Protein AF-A0A820EV20-F1 (afdb_monomer)

InterPro domains:
 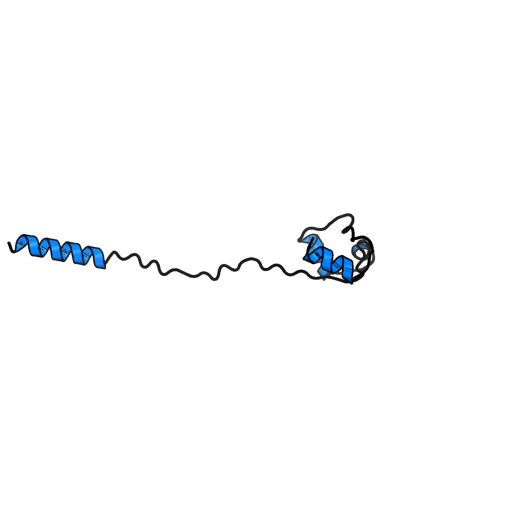 IPR002591 Type I phosphodiesterase/nucleotide pyrophosphatase/phosphate transferase [PF01663] (34-87)
  IPR017850 Alkaline-phosphatase-like, core domain superfamily [G3DSA:3.40.720.10] (34-87)
  IPR017850 Alkaline-phosphatase-like, core domain superfamily [SSF53649] (24-87)

Radius of gyration: 31.16 Å; Cα contacts (8 Å, |Δi|>4): 17; chains: 1; bounding box: 58×39×78 Å

Structure (mmCIF, N/CA/C/O backbone):
data_AF-A0A820EV20-F1
#
_entry.id   AF-A0A820EV20-F1
#
loop_
_atom_site.group_PDB
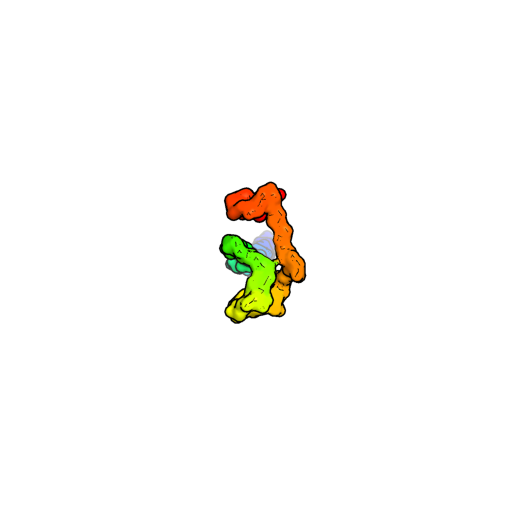_atom_site.id
_atom_site.type_symbol
_atom_site.label_atom_id
_atom_site.label_alt_id
_atom_site.label_comp_id
_atom_site.label_asym_id
_atom_site.label_entity_id
_atom_site.label_seq_id
_atom_site.pdbx_PDB_ins_code
_atom_site.Cartn_x
_atom_site.Cartn_y
_atom_site.Cartn_z
_atom_site.occupancy
_atom_site.B_iso_or_equiv
_atom_site.auth_seq_id
_atom_site.auth_comp_id
_atom_site.auth_asym_id
_atom_site.auth_atom_id
_atom_site.pdbx_PDB_model_num
ATOM 1 N N . MET A 1 1 ? -48.677 24.335 61.257 1.00 61.94 1 MET A N 1
ATOM 2 C CA . MET A 1 1 ? -47.520 25.011 60.620 1.00 61.94 1 MET A CA 1
ATOM 3 C C . MET A 1 1 ? -46.218 24.211 60.744 1.00 61.94 1 MET A C 1
ATOM 5 O O . MET A 1 1 ? -45.528 24.096 59.748 1.00 61.94 1 MET A O 1
ATOM 9 N N . HIS A 1 2 ? -45.911 23.571 61.882 1.00 70.19 2 HIS A N 1
ATOM 10 C CA . HIS A 1 2 ? -44.678 22.769 62.050 1.00 70.19 2 HIS A CA 1
ATOM 11 C C . HIS A 1 2 ? -44.587 21.503 61.167 1.00 70.19 2 HIS A C 1
ATOM 13 O O . HIS A 1 2 ? -43.516 21.179 60.665 1.00 70.19 2 HIS A O 1
ATOM 19 N N . SER A 1 3 ? -45.705 20.807 60.928 1.00 72.50 3 SER A N 1
ATOM 20 C CA . SER A 1 3 ? -45.712 19.547 60.159 1.00 72.50 3 SER A CA 1
ATOM 21 C C . SER A 1 3 ? -45.383 19.726 58.665 1.00 72.50 3 SER A C 1
ATOM 23 O O . SER A 1 3 ? -44.766 18.843 58.073 1.00 72.50 3 SER A O 1
ATOM 25 N N . GLN A 1 4 ? -45.700 20.882 58.068 1.00 74.94 4 GLN A N 1
ATOM 26 C CA . GLN A 1 4 ? -45.396 21.135 56.652 1.00 74.94 4 GLN A CA 1
ATOM 27 C C . GLN A 1 4 ? -43.915 21.456 56.409 1.00 74.94 4 GLN A C 1
ATOM 29 O O . GLN A 1 4 ? -43.367 21.048 55.389 1.00 74.94 4 GLN A O 1
ATOM 34 N N . CYS A 1 5 ? -43.238 22.096 57.368 1.00 75.56 5 CYS A N 1
ATOM 35 C CA . CYS A 1 5 ? -41.798 22.353 57.275 1.00 75.56 5 CYS A CA 1
ATOM 36 C C . CYS A 1 5 ? -40.977 21.056 57.348 1.00 75.56 5 CYS A C 1
ATOM 38 O O . CYS A 1 5 ? -39.993 20.911 56.630 1.00 75.56 5 CYS A O 1
ATOM 40 N N . ILE A 1 6 ? -41.407 20.090 58.169 1.00 80.62 6 ILE A N 1
ATOM 41 C CA . ILE A 1 6 ? -40.728 18.791 58.313 1.00 80.62 6 ILE A CA 1
ATOM 42 C C . ILE A 1 6 ? -40.802 17.991 57.005 1.00 80.62 6 ILE A C 1
ATOM 44 O O . ILE A 1 6 ? -39.802 17.423 56.573 1.00 80.62 6 ILE A O 1
ATOM 48 N N . PHE A 1 7 ? -41.957 17.999 56.334 1.00 80.06 7 PHE A N 1
ATOM 49 C CA . PHE A 1 7 ? -42.134 17.297 55.061 1.00 80.06 7 PHE A CA 1
ATOM 50 C C . PHE A 1 7 ? -41.239 17.872 53.949 1.00 80.06 7 PHE A C 1
ATOM 52 O O . PHE A 1 7 ? -40.660 17.130 53.160 1.00 80.06 7 PHE A O 1
ATOM 59 N N . LEU A 1 8 ? -41.063 19.196 53.935 1.00 76.44 8 LEU A N 1
ATOM 60 C CA . LEU A 1 8 ? -40.230 19.904 52.961 1.00 76.44 8 LEU A CA 1
ATOM 61 C C . LEU A 1 8 ? -38.732 19.619 53.163 1.00 76.44 8 LEU A C 1
ATOM 63 O O . LEU A 1 8 ? -38.007 19.421 52.193 1.00 76.44 8 LEU A O 1
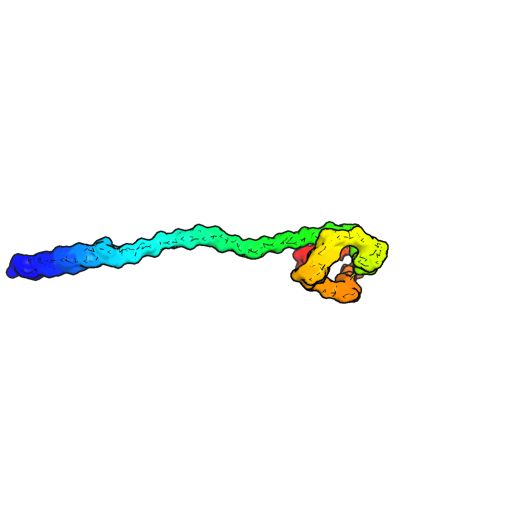ATOM 67 N N . ILE A 1 9 ? -38.283 19.509 54.418 1.00 79.44 9 ILE A N 1
ATOM 68 C CA . ILE A 1 9 ? -36.896 19.146 54.755 1.00 79.44 9 ILE A CA 1
ATOM 69 C C . ILE A 1 9 ? -36.585 17.704 54.329 1.00 79.44 9 ILE A C 1
ATOM 71 O O . ILE A 1 9 ? -35.529 17.452 53.750 1.00 79.44 9 ILE A O 1
ATOM 75 N N . ILE A 1 10 ? -37.511 16.766 54.554 1.00 79.94 10 ILE A N 1
ATOM 76 C CA . ILE A 1 10 ? -37.344 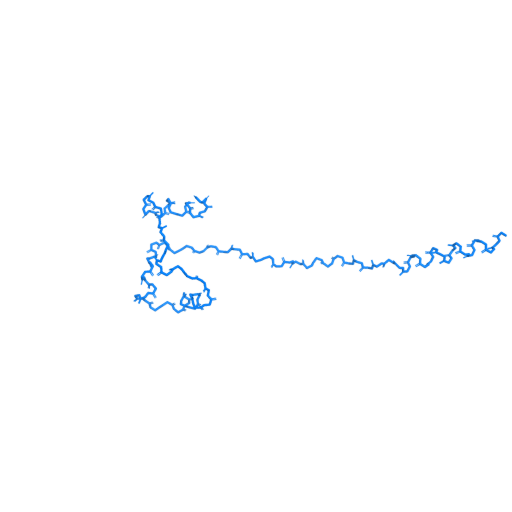15.361 54.146 1.00 79.94 10 ILE A CA 1
ATOM 77 C C . ILE A 1 10 ? -37.281 15.242 52.617 1.00 79.94 10 ILE A C 1
ATOM 79 O O . ILE A 1 10 ? -36.443 14.508 52.094 1.00 79.94 10 ILE A O 1
ATOM 83 N N . LEU A 1 11 ? -38.110 16.000 51.893 1.00 75.12 11 LEU A N 1
ATOM 84 C CA . LEU A 1 11 ? -38.130 15.999 50.429 1.00 75.12 11 LEU A CA 1
ATOM 85 C C . LEU A 1 11 ? -36.817 16.532 49.826 1.00 75.12 11 LEU A C 1
ATOM 87 O O . LEU A 1 11 ? -36.305 15.970 48.859 1.00 75.12 11 LEU A O 1
ATOM 91 N N . VAL A 1 12 ? -36.230 17.568 50.431 1.00 75.19 12 VAL A N 1
ATOM 92 C CA . VAL A 1 12 ? -34.925 18.112 50.019 1.00 75.19 12 VAL A CA 1
ATOM 93 C C . VAL A 1 12 ? -33.789 17.126 50.318 1.00 75.19 12 VAL A C 1
ATOM 95 O O . VAL A 1 12 ? -32.907 16.949 49.480 1.00 75.19 12 VAL A O 1
ATOM 98 N N . PHE A 1 13 ? -33.839 16.430 51.459 1.00 76.62 13 PHE A N 1
ATOM 99 C CA . PHE A 1 13 ? -32.822 15.448 51.859 1.00 76.62 13 PHE A CA 1
ATOM 100 C C . PHE A 1 13 ? -32.816 14.185 50.979 1.00 76.62 13 PHE A C 1
ATOM 102 O O . PHE A 1 13 ? -31.768 13.600 50.720 1.00 76.62 13 PHE A O 1
ATOM 109 N N . GLN A 1 14 ? -33.984 13.768 50.484 1.00 70.56 14 GLN A N 1
ATOM 110 C CA . GLN A 1 14 ? -34.100 12.663 49.524 1.00 70.56 14 GLN A CA 1
ATOM 111 C C . GLN A 1 14 ? -33.545 13.051 48.143 1.00 70.56 14 GLN A C 1
ATOM 113 O O . GLN A 1 14 ? -32.928 12.230 47.470 1.00 70.56 14 GLN A O 1
ATOM 118 N N . CYS A 1 15 ? -33.702 14.316 47.740 1.00 65.12 15 CYS A N 1
ATOM 119 C CA . CYS A 1 15 ? -33.221 14.822 46.454 1.00 65.12 15 CYS A CA 1
ATOM 120 C C . CYS A 1 15 ? -31.682 14.922 46.399 1.00 65.12 15 CYS A C 1
ATOM 122 O O . CYS A 1 15 ? -31.073 14.639 45.370 1.00 65.12 15 CYS A O 1
ATOM 124 N N . SER A 1 16 ? -31.030 15.254 47.519 1.00 64.38 16 SER A N 1
ATOM 125 C CA . SER A 1 16 ? -29.565 15.345 47.606 1.00 64.38 16 SER A CA 1
ATOM 126 C C . SER A 1 16 ? -28.850 13.988 47.649 1.00 64.38 16 SER A C 1
ATOM 128 O O . SER A 1 16 ? -27.688 13.908 47.254 1.00 64.38 16 SER A O 1
ATOM 130 N N . LEU A 1 17 ? -29.522 12.915 48.083 1.00 61.69 17 LEU A N 1
ATOM 131 C CA . LEU A 1 17 ? -28.983 11.545 48.056 1.00 61.69 17 LEU A CA 1
ATOM 132 C C . LEU A 1 17 ? -29.149 10.854 46.693 1.00 61.69 17 LEU A C 1
ATOM 134 O O . LEU A 1 17 ? -28.488 9.851 46.432 1.00 61.69 17 LEU A O 1
ATOM 138 N N . PHE A 1 18 ? -29.997 11.396 45.818 1.00 64.94 18 PHE A N 1
ATOM 139 C CA . PHE A 1 18 ? -30.301 10.844 44.498 1.00 64.94 18 PHE A CA 1
ATOM 140 C C . PHE A 1 18 ? -29.659 11.659 43.369 1.00 64.94 18 PHE A C 1
ATOM 142 O O . PHE A 1 18 ? -30.248 11.847 42.308 1.00 64.94 18 PHE A O 1
ATOM 149 N N . ILE A 1 19 ? -28.440 12.160 43.585 1.00 67.44 19 ILE A N 1
ATOM 150 C CA . ILE A 1 19 ? -27.612 12.660 42.487 1.00 67.44 19 ILE A CA 1
ATOM 151 C C . ILE A 1 19 ? -26.927 11.429 41.884 1.00 67.44 19 ILE A C 1
ATOM 153 O O . ILE A 1 19 ? -25.986 10.912 42.495 1.00 67.44 19 ILE A O 1
ATOM 157 N N . PRO A 1 20 ? -27.375 10.905 40.724 1.00 65.50 20 PRO A N 1
ATOM 158 C CA . PRO A 1 20 ? -26.634 9.857 40.050 1.00 65.50 20 PRO A CA 1
ATOM 159 C C . PRO A 1 20 ? -25.256 10.424 39.740 1.00 65.50 20 PRO A C 1
ATOM 161 O O . PRO A 1 20 ? -25.116 11.424 39.031 1.00 65.50 20 PRO A O 1
ATOM 164 N N . ASN A 1 21 ? -24.239 9.791 40.313 1.00 61.09 21 ASN A N 1
ATOM 165 C CA . ASN A 1 21 ? -22.848 10.098 40.056 1.00 61.09 21 ASN A CA 1
ATOM 166 C C . ASN A 1 21 ? -22.538 9.609 38.633 1.00 61.09 21 ASN A C 1
ATOM 168 O O . ASN A 1 21 ? -21.897 8.582 38.426 1.00 61.09 21 ASN A O 1
ATOM 172 N N . ASN A 1 22 ? -23.047 10.331 37.632 1.00 60.22 22 ASN A N 1
ATOM 173 C CA . ASN A 1 22 ? -22.622 10.226 36.247 1.00 60.22 22 ASN A CA 1
ATOM 174 C C . ASN A 1 22 ? -21.235 10.861 36.172 1.00 60.22 22 ASN A C 1
ATOM 176 O O . ASN A 1 22 ? -21.036 11.918 35.574 1.00 60.22 22 ASN A O 1
ATOM 180 N N . ALA A 1 23 ? -20.267 10.222 36.833 1.00 61.22 23 ALA A N 1
ATOM 181 C CA . ALA A 1 23 ? -18.870 10.418 36.537 1.00 61.22 23 ALA A CA 1
ATOM 182 C C . ALA A 1 23 ? -18.742 10.084 35.053 1.00 61.22 23 ALA A C 1
ATOM 184 O O . ALA A 1 23 ? -18.804 8.918 34.664 1.00 61.22 23 ALA A O 1
ATOM 185 N N . VAL A 1 24 ? -18.672 11.129 34.225 1.00 60.69 24 VAL A N 1
ATOM 186 C CA . VAL A 1 24 ? -18.399 11.031 32.797 1.00 60.69 24 VAL A CA 1
ATOM 187 C C . VAL A 1 24 ? -17.060 10.324 32.692 1.00 60.69 24 VAL A C 1
ATOM 189 O O . VAL A 1 24 ? -15.991 10.928 32.793 1.00 60.69 24 VAL A O 1
ATOM 192 N N . LYS A 1 25 ? -17.122 9.002 32.559 1.00 51.69 25 LYS A N 1
ATOM 193 C CA . LYS A 1 25 ? -15.980 8.164 32.267 1.00 51.69 25 LYS A CA 1
ATOM 194 C C . LYS A 1 25 ? -15.610 8.558 30.846 1.00 51.69 25 LYS A C 1
ATOM 196 O O . LYS A 1 25 ? -16.175 8.036 29.891 1.00 51.69 25 LYS A O 1
ATOM 201 N N . ARG A 1 26 ? -14.702 9.527 30.690 1.00 56.47 26 ARG A N 1
ATOM 202 C CA . ARG A 1 26 ? -13.953 9.673 29.442 1.00 56.47 26 ARG A CA 1
ATOM 203 C C . ARG A 1 26 ? -13.137 8.394 29.319 1.00 56.47 26 ARG A C 1
ATOM 205 O O . ARG A 1 26 ? -11.978 8.350 29.716 1.00 56.47 26 ARG A O 1
ATOM 212 N N . SER A 1 27 ? -13.748 7.325 28.809 1.00 59.34 27 SER A N 1
ATOM 213 C CA . SER A 1 27 ? -12.967 6.377 28.039 1.00 59.34 27 SER A CA 1
ATOM 214 C C . SER A 1 27 ? -12.323 7.236 26.968 1.00 59.34 27 SER A C 1
ATOM 216 O O . SER A 1 27 ? -13.027 7.874 26.185 1.00 59.34 27 SER A O 1
ATOM 218 N N . SER A 1 28 ? -10.999 7.342 26.984 1.00 64.75 28 SER A N 1
ATOM 219 C CA . SER A 1 28 ? -10.264 7.662 25.773 1.00 64.75 28 SER A CA 1
ATOM 220 C C . SER A 1 28 ? -10.652 6.574 24.779 1.00 64.75 28 SER A C 1
ATOM 222 O O . SER A 1 28 ? -10.064 5.495 24.774 1.00 64.75 28 SER A O 1
ATOM 224 N N . GLU A 1 29 ? -11.751 6.796 24.065 1.00 69.69 29 GLU A N 1
ATOM 225 C CA . GLU A 1 29 ? -12.218 5.933 23.003 1.00 69.69 29 GLU A CA 1
ATOM 226 C C . GLU A 1 29 ? -11.052 5.859 22.030 1.00 69.69 29 GLU A C 1
ATOM 228 O O . GLU A 1 29 ? -10.641 6.870 21.453 1.00 69.69 29 GLU A O 1
ATOM 233 N N . VAL A 1 30 ? -10.411 4.690 21.983 1.00 75.88 30 VAL A N 1
ATOM 234 C CA . VAL A 1 30 ? -9.277 4.448 21.101 1.00 75.88 30 VAL A CA 1
ATOM 235 C C . VAL A 1 30 ? -9.869 4.383 19.708 1.00 75.88 30 VAL A C 1
ATOM 237 O O . VAL A 1 30 ? -10.241 3.320 19.220 1.00 75.88 30 VAL A O 1
ATOM 240 N N . GLN A 1 31 ? -10.026 5.552 19.097 1.00 86.69 31 GLN A N 1
ATOM 241 C CA . GLN A 1 31 ? -10.439 5.637 17.713 1.00 86.69 31 GLN A CA 1
ATOM 242 C C . GLN A 1 31 ? -9.363 4.941 16.873 1.00 86.69 31 GLN A C 1
ATOM 244 O O . GLN A 1 31 ? -8.166 5.187 17.092 1.00 86.69 31 GLN A O 1
ATOM 249 N N . PRO A 1 32 ? -9.753 4.053 15.945 1.00 91.44 32 PRO A N 1
ATOM 250 C CA . PRO A 1 32 ? -8.794 3.382 15.085 1.00 91.44 32 PRO A CA 1
ATOM 251 C C . PRO A 1 32 ? -8.012 4.438 14.302 1.00 91.44 32 PRO A C 1
ATOM 253 O O . PRO A 1 32 ? -8.589 5.255 13.585 1.00 91.44 32 PRO A O 1
ATOM 256 N N . ARG A 1 33 ? -6.686 4.454 14.467 1.00 93.94 33 ARG A N 1
ATOM 257 C CA . ARG A 1 33 ? -5.817 5.377 13.732 1.00 93.94 33 ARG A CA 1
ATOM 258 C C . ARG A 1 33 ? -5.460 4.789 12.378 1.00 93.94 33 ARG A C 1
ATOM 260 O O . ARG A 1 33 ? -5.043 3.637 12.293 1.00 93.94 33 ARG A O 1
ATOM 267 N N . LEU A 1 34 ? -5.567 5.612 11.341 1.00 93.62 34 LEU A N 1
ATOM 268 C CA . LEU A 1 34 ? -5.112 5.269 10.002 1.00 93.62 34 LEU A CA 1
ATOM 269 C C . LEU A 1 34 ? -3.617 5.578 9.871 1.00 93.62 34 LEU A C 1
ATOM 271 O O . LEU A 1 34 ? -3.194 6.717 10.062 1.00 93.62 34 LEU A O 1
ATOM 275 N N . LEU A 1 35 ? -2.828 4.560 9.534 1.00 94.88 35 LEU A N 1
ATOM 276 C CA . LEU A 1 35 ? -1.434 4.696 9.125 1.00 94.88 35 LEU A CA 1
ATOM 277 C C . LEU A 1 35 ? -1.324 4.257 7.666 1.00 94.88 35 LEU A C 1
ATOM 279 O O . LEU A 1 35 ? -1.665 3.124 7.337 1.00 94.88 35 LEU A O 1
ATOM 283 N N . ILE A 1 36 ? -0.836 5.150 6.808 1.00 95.31 36 ILE A N 1
ATOM 284 C CA . ILE A 1 36 ? -0.559 4.852 5.402 1.00 95.31 36 ILE A CA 1
ATOM 285 C C . ILE A 1 36 ? 0.950 4.655 5.261 1.00 95.31 36 ILE A C 1
ATOM 287 O O . ILE A 1 36 ? 1.727 5.549 5.593 1.00 95.31 36 ILE A O 1
ATOM 291 N N . ILE A 1 37 ? 1.357 3.481 4.780 1.00 95.31 37 ILE A N 1
ATOM 292 C CA . ILE A 1 37 ? 2.755 3.140 4.498 1.00 95.31 37 ILE A CA 1
ATOM 293 C C . ILE A 1 37 ? 2.886 2.998 2.983 1.00 95.31 37 ILE A C 1
ATOM 295 O O . ILE A 1 37 ? 2.216 2.156 2.389 1.00 95.31 37 ILE A O 1
ATOM 299 N N . SER A 1 38 ? 3.740 3.816 2.369 1.00 94.81 38 SER A N 1
ATOM 300 C CA . SER A 1 38 ? 4.052 3.729 0.940 1.00 94.81 38 SER A CA 1
ATOM 301 C C . SER A 1 38 ? 5.423 3.091 0.742 1.00 94.81 38 SER A C 1
ATOM 303 O O . SER A 1 38 ? 6.399 3.509 1.366 1.00 94.81 38 SER A O 1
ATOM 305 N N . LEU A 1 39 ? 5.489 2.082 -0.125 1.00 94.25 39 LEU A N 1
ATOM 306 C CA . LEU A 1 39 ? 6.730 1.464 -0.582 1.00 94.25 39 LEU A CA 1
ATOM 307 C C . LEU A 1 39 ? 6.967 1.918 -2.026 1.00 94.25 39 LEU A C 1
ATOM 309 O O . LEU A 1 39 ? 6.276 1.461 -2.938 1.00 94.25 39 LEU A O 1
ATOM 313 N N . ASP A 1 40 ? 7.898 2.851 -2.232 1.00 94.25 40 ASP A N 1
ATOM 314 C CA . ASP A 1 40 ? 8.117 3.433 -3.559 1.00 94.25 40 ASP A CA 1
ATOM 315 C C . ASP A 1 40 ? 8.670 2.398 -4.550 1.00 94.25 40 ASP A C 1
ATOM 317 O O . ASP A 1 40 ? 9.501 1.558 -4.202 1.00 94.25 40 ASP A O 1
ATOM 321 N N . GLY A 1 41 ? 8.176 2.436 -5.788 1.00 92.88 41 GLY A N 1
ATOM 322 C CA . GLY A 1 41 ? 8.553 1.482 -6.835 1.00 92.88 41 GLY A CA 1
ATOM 323 C C . GLY A 1 41 ? 8.167 0.017 -6.566 1.00 92.88 41 GLY A C 1
ATOM 324 O O . GLY A 1 41 ? 8.645 -0.870 -7.274 1.00 92.88 41 GLY A O 1
ATOM 325 N N . PHE A 1 42 ? 7.317 -0.268 -5.572 1.00 93.62 42 PHE A N 1
ATOM 326 C CA . PHE A 1 42 ? 6.908 -1.634 -5.246 1.00 93.62 42 PHE A CA 1
ATOM 327 C C . PHE A 1 42 ? 5.846 -2.152 -6.227 1.00 93.62 42 PHE A C 1
ATOM 329 O O . PHE A 1 42 ? 4.668 -1.790 -6.155 1.00 93.62 42 PHE A O 1
ATOM 336 N N . ARG A 1 43 ? 6.268 -3.002 -7.169 1.00 92.94 43 ARG A N 1
ATOM 337 C CA . ARG A 1 43 ? 5.388 -3.592 -8.184 1.00 92.94 43 ARG A CA 1
ATOM 338 C C . ARG A 1 43 ? 4.572 -4.746 -7.588 1.00 92.94 43 ARG A C 1
ATOM 340 O O . ARG A 1 43 ? 5.020 -5.434 -6.675 1.00 92.94 43 ARG A O 1
ATOM 347 N N . HIS A 1 44 ? 3.344 -4.943 -8.073 1.00 92.56 44 HIS A N 1
ATOM 348 C CA . HIS A 1 44 ? 2.383 -5.862 -7.442 1.00 92.56 44 HIS A CA 1
ATOM 349 C C . HIS A 1 44 ? 2.814 -7.342 -7.470 1.00 92.56 44 HIS A C 1
ATOM 351 O O . HIS A 1 44 ? 2.381 -8.135 -6.638 1.00 92.56 44 HIS A O 1
ATOM 357 N N . ASP A 1 45 ? 3.637 -7.725 -8.439 1.00 92.81 45 ASP A N 1
ATOM 358 C CA . ASP A 1 45 ? 4.164 -9.070 -8.663 1.00 92.81 45 ASP A CA 1
ATOM 359 C C . ASP A 1 45 ? 5.370 -9.402 -7.776 1.00 92.81 45 ASP A C 1
ATOM 361 O O . ASP A 1 45 ? 5.616 -10.581 -7.523 1.00 92.81 45 ASP A O 1
ATOM 365 N N . TYR A 1 46 ? 6.030 -8.408 -7.169 1.00 93.12 46 TYR A N 1
ATOM 366 C CA . TYR A 1 46 ? 7.097 -8.637 -6.182 1.00 93.12 46 TYR A CA 1
ATOM 367 C C . TYR A 1 46 ? 6.626 -9.442 -4.962 1.00 93.12 46 TYR A C 1
ATOM 369 O O . TYR A 1 46 ? 7.424 -10.109 -4.309 1.00 93.12 46 TYR A O 1
ATOM 377 N N . LEU A 1 47 ? 5.317 -9.442 -4.685 1.00 90.62 47 LEU A N 1
ATOM 378 C CA . LEU A 1 47 ? 4.687 -10.286 -3.663 1.00 90.62 47 LEU A CA 1
ATOM 379 C C . LEU A 1 47 ? 4.746 -11.791 -3.973 1.00 90.62 47 LEU A C 1
ATOM 381 O O . LEU A 1 47 ? 4.512 -12.603 -3.077 1.00 90.62 47 LEU A O 1
ATOM 385 N N . ASN A 1 48 ? 4.981 -12.151 -5.234 1.00 89.75 48 ASN A N 1
ATOM 386 C CA . ASN A 1 48 ? 5.087 -13.529 -5.707 1.00 89.75 48 ASN A CA 1
ATOM 387 C C . ASN A 1 48 ? 6.536 -13.900 -6.053 1.00 89.75 48 ASN A C 1
ATOM 389 O O . ASN A 1 48 ? 6.885 -15.074 -6.004 1.00 89.75 48 ASN A O 1
ATOM 393 N N . GLU A 1 49 ? 7.370 -12.914 -6.396 1.00 90.94 49 GLU A N 1
ATOM 394 C CA . GLU A 1 49 ? 8.783 -13.117 -6.745 1.00 90.94 49 GLU A CA 1
ATOM 395 C C . GLU A 1 49 ? 9.697 -13.263 -5.514 1.00 90.94 4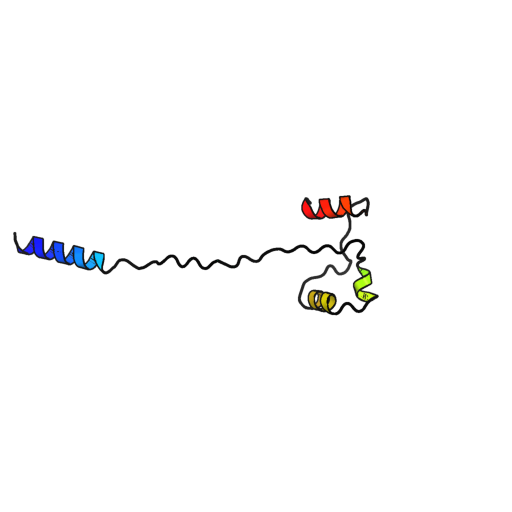9 GLU A C 1
ATOM 397 O O . GLU A 1 49 ? 10.766 -13.868 -5.612 1.00 90.94 49 GLU A O 1
ATOM 402 N N . HIS A 1 50 ? 9.293 -12.736 -4.349 1.00 90.44 50 HIS A N 1
ATOM 403 C CA . HIS A 1 50 ? 10.133 -12.690 -3.149 1.00 90.44 50 HIS A CA 1
ATOM 404 C C . HIS A 1 50 ? 9.424 -13.179 -1.879 1.00 90.44 50 HIS A C 1
ATOM 406 O O . HIS A 1 50 ? 8.229 -12.957 -1.668 1.00 90.44 50 HIS A O 1
ATOM 412 N N . GLU A 1 51 ? 10.191 -13.786 -0.970 1.00 91.75 51 GLU A N 1
ATOM 413 C CA . GLU A 1 51 ? 9.707 -14.147 0.363 1.00 91.75 51 GLU A CA 1
ATOM 414 C C . GLU A 1 51 ? 9.681 -12.920 1.286 1.00 91.75 51 GLU A C 1
ATOM 416 O O . GLU A 1 51 ? 10.698 -12.488 1.826 1.00 91.75 51 GLU A O 1
ATOM 421 N N . LEU A 1 52 ? 8.486 -12.358 1.483 1.00 94.19 52 LEU A N 1
ATOM 422 C CA . LEU A 1 52 ? 8.243 -11.203 2.350 1.00 94.19 52 LEU A CA 1
ATOM 423 C C . LEU A 1 52 ? 7.366 -11.623 3.542 1.00 94.19 52 LEU A C 1
ATOM 425 O O . LEU A 1 52 ? 6.155 -11.397 3.507 1.00 94.19 52 LEU A O 1
ATOM 429 N N . PRO A 1 53 ? 7.921 -12.244 4.601 1.00 94.38 53 PRO A N 1
ATOM 430 C CA . PRO A 1 53 ? 7.131 -12.895 5.652 1.00 94.38 53 PRO A CA 1
ATOM 431 C C . PRO A 1 53 ? 6.135 -11.942 6.327 1.00 94.38 53 PRO A C 1
ATOM 433 O O . PRO A 1 53 ? 4.960 -12.274 6.476 1.00 94.38 53 PRO A O 1
ATOM 436 N N . THR A 1 54 ? 6.568 -10.722 6.649 1.00 95.06 54 THR A N 1
ATOM 437 C CA . THR A 1 54 ? 5.720 -9.708 7.290 1.00 95.06 54 THR A CA 1
ATOM 438 C C . THR A 1 54 ? 4.602 -9.218 6.366 1.00 95.06 54 THR A C 1
ATOM 440 O O . THR A 1 54 ? 3.452 -9.114 6.787 1.00 95.06 54 THR A O 1
ATOM 443 N N . ILE A 1 55 ? 4.901 -8.951 5.089 1.00 94.38 55 ILE A N 1
ATOM 444 C CA . ILE A 1 55 ? 3.886 -8.494 4.123 1.00 94.38 55 ILE A CA 1
ATOM 445 C C . ILE A 1 55 ? 2.902 -9.622 3.800 1.00 94.38 55 ILE A C 1
ATOM 447 O O . ILE A 1 55 ? 1.697 -9.390 3.727 1.00 94.38 55 ILE A O 1
ATOM 451 N N . ASN A 1 56 ? 3.386 -10.859 3.698 1.00 93.44 56 ASN A N 1
ATOM 452 C CA . ASN A 1 56 ? 2.548 -12.037 3.511 1.00 93.44 56 ASN A CA 1
ATOM 453 C C . ASN A 1 56 ? 1.590 -12.246 4.689 1.00 93.44 56 ASN A C 1
ATOM 455 O O . ASN A 1 56 ? 0.427 -12.582 4.471 1.00 93.44 56 ASN A O 1
ATOM 459 N N . GLN 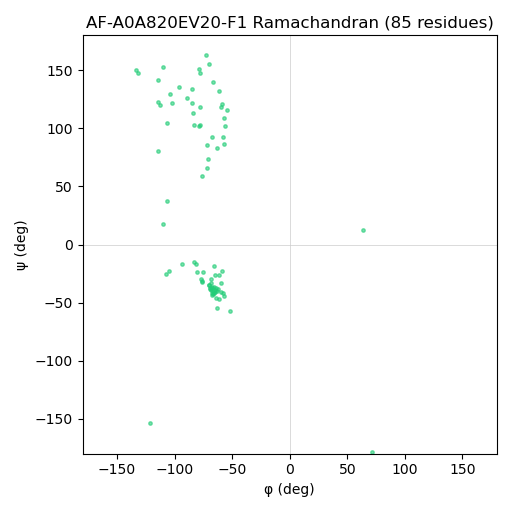A 1 57 ? 2.029 -11.982 5.922 1.00 95.81 57 GLN A N 1
ATOM 460 C CA . GLN A 1 57 ? 1.142 -11.992 7.082 1.00 95.81 57 GLN A CA 1
ATOM 461 C C . GLN A 1 57 ? 0.033 -10.934 6.956 1.00 95.81 57 GLN A C 1
ATOM 463 O O . GLN A 1 57 ? -1.137 -11.274 7.137 1.00 95.81 57 GLN A O 1
ATOM 468 N N . PHE A 1 58 ? 0.365 -9.688 6.589 1.00 94.00 58 PHE A N 1
ATOM 469 C CA . PHE A 1 58 ? -0.638 -8.638 6.357 1.00 94.00 58 PHE A CA 1
ATOM 470 C C . PHE A 1 58 ? -1.627 -9.013 5.249 1.00 94.00 58 PHE A C 1
ATOM 472 O O . PHE A 1 58 ? -2.828 -8.809 5.401 1.00 94.00 58 PHE A O 1
ATOM 479 N N . ARG A 1 59 ? -1.139 -9.612 4.160 1.00 92.19 59 ARG A N 1
ATOM 480 C CA . ARG A 1 59 ? -1.954 -10.080 3.034 1.00 92.19 59 ARG A CA 1
ATOM 481 C C . ARG A 1 59 ? -2.931 -11.186 3.438 1.00 92.19 59 ARG A C 1
ATOM 483 O O . ARG A 1 59 ? -4.066 -11.180 2.980 1.00 92.19 59 ARG A O 1
ATOM 490 N N . ASN A 1 60 ? -2.494 -12.115 4.288 1.00 93.44 60 ASN A N 1
ATOM 491 C CA . ASN A 1 60 ? -3.311 -13.244 4.740 1.00 93.44 60 ASN A CA 1
ATOM 492 C C . ASN A 1 60 ? -4.340 -12.844 5.809 1.00 93.44 60 ASN A C 1
ATOM 494 O O . ASN A 1 60 ? -5.388 -13.473 5.910 1.00 93.44 60 ASN A O 1
ATOM 498 N N . GLN A 1 61 ? -4.034 -11.830 6.624 1.00 97.12 61 GLN A N 1
ATOM 499 C CA . GLN A 1 61 ? -4.912 -11.347 7.700 1.00 97.12 61 GLN A CA 1
ATOM 500 C C . GLN A 1 61 ? -5.818 -10.186 7.262 1.00 97.12 61 GLN A C 1
ATOM 502 O O . GLN A 1 61 ? -6.780 -9.868 7.958 1.00 97.12 61 GLN A O 1
ATOM 507 N N . GLY A 1 62 ? -5.497 -9.536 6.143 1.00 94.62 62 GLY A N 1
ATOM 508 C CA . GLY A 1 62 ? -6.160 -8.333 5.654 1.00 94.62 62 GLY A CA 1
ATOM 509 C C . GLY A 1 62 ? -6.770 -8.489 4.263 1.00 94.62 62 GLY A C 1
ATOM 510 O O . GLY A 1 62 ? -7.143 -9.576 3.829 1.00 94.62 62 GLY A O 1
ATOM 511 N N . VAL A 1 63 ? -6.887 -7.359 3.564 1.00 94.38 63 VAL A N 1
ATOM 512 C CA . VAL A 1 63 ? -7.449 -7.271 2.210 1.00 94.38 63 VAL A CA 1
ATOM 513 C C . VAL A 1 63 ? -6.356 -6.853 1.235 1.00 94.38 63 VAL A C 1
ATOM 515 O O . VAL A 1 63 ? -5.520 -6.008 1.548 1.00 94.38 63 VAL A O 1
ATOM 518 N N . GLN A 1 64 ? -6.385 -7.430 0.036 1.00 93.50 64 GLN A N 1
ATOM 519 C CA . GLN A 1 64 ? -5.454 -7.120 -1.045 1.00 93.50 64 GLN A CA 1
ATOM 520 C C . GLN A 1 64 ? -6.184 -6.916 -2.376 1.00 93.50 64 GLN A C 1
ATOM 522 O O . GLN A 1 64 ? -7.211 -7.543 -2.639 1.00 93.50 64 GLN A O 1
ATOM 527 N N . ALA A 1 65 ? -5.614 -6.081 -3.244 1.00 93.44 65 ALA A N 1
ATOM 528 C CA . ALA A 1 65 ? -6.033 -5.972 -4.636 1.00 93.44 65 ALA A CA 1
ATOM 529 C C . ALA A 1 65 ? -5.342 -7.064 -5.468 1.00 93.44 65 ALA A C 1
ATOM 531 O O . ALA A 1 65 ? -4.129 -7.025 -5.662 1.00 93.44 65 ALA A O 1
ATOM 532 N N . THR A 1 66 ? -6.110 -8.027 -5.984 1.00 89.12 66 THR A N 1
ATOM 533 C CA . THR A 1 66 ? -5.582 -9.212 -6.693 1.00 89.12 66 THR A CA 1
ATOM 534 C C . THR A 1 66 ? -4.791 -8.887 -7.962 1.00 89.12 66 THR A C 1
ATOM 536 O O . THR A 1 66 ? -3.905 -9.646 -8.336 1.00 89.12 66 THR A O 1
ATOM 539 N N . HIS A 1 67 ? -5.078 -7.750 -8.598 1.00 91.00 67 HIS A N 1
ATOM 540 C CA . HIS A 1 67 ? -4.413 -7.279 -9.819 1.00 91.00 67 HIS A CA 1
ATOM 541 C C . HIS A 1 67 ? -3.531 -6.043 -9.567 1.00 91.00 67 HIS A C 1
ATOM 543 O O . HIS A 1 67 ? -3.192 -5.315 -10.497 1.00 91.00 67 HIS A O 1
ATOM 549 N N . GLY A 1 68 ? -3.189 -5.778 -8.302 1.00 93.00 68 GLY A N 1
ATOM 550 C CA . GLY A 1 68 ? -2.483 -4.565 -7.905 1.00 93.00 68 GLY A CA 1
ATOM 551 C C . GLY A 1 68 ? -3.344 -3.300 -7.971 1.00 93.00 68 GLY A C 1
ATOM 552 O O . GLY A 1 68 ? -4.538 -3.328 -8.272 1.00 93.00 68 GLY A O 1
ATOM 553 N N . MET A 1 69 ? -2.718 -2.169 -7.647 1.00 93.19 69 MET A N 1
ATOM 554 C CA . MET A 1 69 ? -3.320 -0.839 -7.730 1.00 93.19 69 MET A CA 1
ATOM 555 C C . MET A 1 69 ? -2.928 -0.181 -9.054 1.00 93.19 69 MET A C 1
ATOM 557 O O . MET A 1 69 ? -1.762 -0.220 -9.445 1.00 93.19 69 MET A O 1
ATOM 561 N N . ARG A 1 70 ? -3.887 0.450 -9.740 1.00 94.19 70 ARG A N 1
ATOM 562 C CA . ARG A 1 70 ? -3.608 1.209 -10.964 1.00 94.19 70 ARG A CA 1
ATOM 563 C C . ARG A 1 70 ? -3.009 2.576 -10.596 1.00 94.19 70 ARG A C 1
ATOM 565 O O . ARG A 1 70 ? -3.703 3.346 -9.937 1.00 94.19 70 ARG A O 1
ATOM 572 N N . PRO A 1 71 ? -1.769 2.893 -11.009 1.00 93.31 71 PRO A N 1
ATOM 573 C CA . PRO A 1 71 ? -1.173 4.197 -10.738 1.00 93.31 71 PRO A CA 1
ATOM 574 C C . PRO A 1 71 ? -1.805 5.288 -11.607 1.00 93.31 71 PRO A C 1
ATOM 576 O O . PRO A 1 71 ? -2.421 5.007 -12.644 1.00 93.31 71 PRO A O 1
ATOM 579 N N . THR A 1 72 ? -1.602 6.543 -11.215 1.00 93.00 72 THR A N 1
ATOM 580 C CA . THR A 1 72 ? -1.932 7.682 -12.074 1.00 93.00 72 THR A CA 1
ATOM 581 C C . THR A 1 72 ? -0.977 7.775 -13.267 1.00 93.00 72 THR A C 1
ATOM 583 O O . THR A 1 72 ? 0.147 7.267 -13.248 1.00 93.00 72 THR A O 1
ATOM 586 N N . TYR A 1 73 ? -1.444 8.399 -14.350 1.00 91.81 73 TYR A N 1
ATOM 587 C CA . TYR A 1 73 ? -0.581 8.770 -15.469 1.00 91.81 73 TYR A CA 1
ATOM 588 C C . TYR A 1 73 ? -0.013 10.168 -15.201 1.00 91.81 73 TYR A C 1
ATOM 590 O O . TYR A 1 73 ? -0.780 11.098 -14.976 1.00 91.81 73 TYR A O 1
ATOM 598 N N . THR A 1 74 ? 1.294 10.410 -15.233 1.00 89.75 74 THR A N 1
ATOM 599 C CA . THR A 1 74 ? 2.447 9.512 -15.441 1.00 89.75 74 THR A CA 1
ATOM 600 C C . THR A 1 74 ? 2.819 8.709 -14.188 1.00 89.75 74 THR A C 1
ATOM 602 O O . THR A 1 74 ? 2.699 9.233 -13.083 1.00 89.75 74 THR A O 1
ATOM 605 N N . THR A 1 75 ? 3.383 7.505 -14.346 1.00 90.94 75 THR A N 1
ATOM 606 C CA . THR A 1 75 ? 3.773 6.604 -13.239 1.00 90.94 75 THR A CA 1
ATOM 607 C C . THR A 1 75 ? 5.063 7.046 -12.531 1.00 90.94 75 THR A C 1
ATOM 609 O O . THR A 1 75 ? 6.062 6.330 -12.521 1.00 90.94 75 THR A O 1
ATOM 612 N N . MET A 1 76 ? 5.062 8.257 -11.979 1.00 93.12 76 MET A N 1
ATOM 613 C CA . MET A 1 76 ? 6.176 8.833 -11.227 1.00 93.12 76 MET A CA 1
ATOM 614 C C . MET A 1 76 ? 5.827 8.940 -9.742 1.00 93.12 76 MET A C 1
ATOM 616 O O . MET A 1 76 ? 4.659 9.108 -9.386 1.00 93.12 76 MET A O 1
ATOM 620 N N . THR A 1 77 ? 6.848 8.899 -8.880 1.00 93.31 77 THR A N 1
ATOM 621 C CA . THR A 1 77 ? 6.701 8.949 -7.418 1.00 93.31 77 THR A CA 1
ATOM 622 C C . THR A 1 77 ? 5.840 10.130 -6.976 1.00 93.31 77 THR A C 1
ATOM 624 O O . THR A 1 77 ? 4.811 9.930 -6.336 1.00 93.31 77 THR A O 1
ATOM 627 N N . PHE A 1 78 ? 6.218 11.358 -7.344 1.00 94.12 78 PHE A N 1
ATOM 628 C CA . PHE A 1 78 ? 5.565 12.562 -6.827 1.00 94.12 78 PHE A CA 1
ATOM 629 C C . PHE A 1 78 ? 4.079 12.671 -7.227 1.00 94.12 78 PHE A C 1
ATOM 631 O O . PHE A 1 78 ? 3.247 12.742 -6.320 1.00 94.12 78 PHE A O 1
ATOM 638 N N . PRO A 1 79 ? 3.696 12.603 -8.521 1.00 94.50 79 PRO A N 1
ATOM 639 C CA . PRO A 1 79 ? 2.286 12.646 -8.911 1.00 94.50 79 PRO A CA 1
ATOM 640 C C . PRO A 1 79 ? 1.447 11.536 -8.270 1.00 94.50 79 PRO A C 1
ATOM 642 O O . PRO A 1 79 ? 0.354 11.807 -7.787 1.00 94.50 79 PRO A O 1
ATOM 645 N N . ASN A 1 80 ? 1.965 10.305 -8.199 1.00 95.19 80 ASN A N 1
ATOM 646 C CA . ASN A 1 80 ? 1.215 9.179 -7.646 1.00 95.19 80 ASN A CA 1
ATOM 647 C C . ASN A 1 80 ? 0.969 9.327 -6.133 1.00 95.19 80 ASN A C 1
ATOM 649 O O . ASN A 1 80 ? -0.138 9.077 -5.665 1.00 95.19 80 ASN A O 1
ATOM 653 N N . HIS A 1 81 ? 1.965 9.783 -5.365 1.00 95.25 81 HIS A N 1
ATOM 654 C CA . HIS A 1 81 ? 1.810 9.986 -3.918 1.00 95.25 81 HIS A CA 1
ATOM 655 C C . HIS A 1 81 ? 0.830 11.118 -3.591 1.00 95.25 81 HIS A C 1
ATOM 657 O O . HIS A 1 81 ? 0.023 10.971 -2.674 1.00 95.25 81 HIS A O 1
ATOM 663 N N . ILE A 1 82 ? 0.867 12.221 -4.349 1.00 95.38 82 ILE A N 1
ATOM 664 C CA . ILE A 1 82 ? -0.094 13.315 -4.172 1.00 95.38 82 ILE A CA 1
ATOM 665 C C . ILE A 1 82 ? -1.508 12.838 -4.504 1.00 95.38 82 ILE A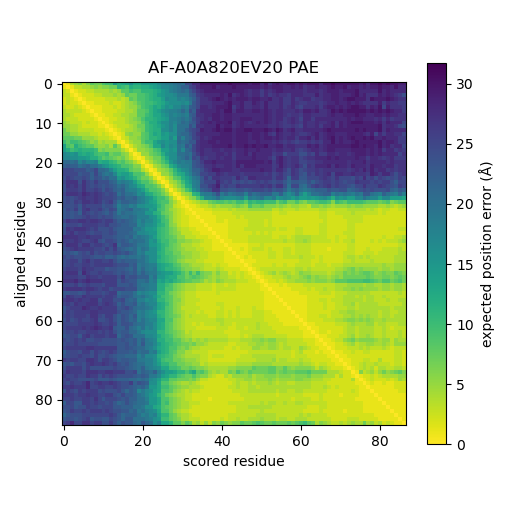 C 1
ATOM 667 O O . ILE A 1 82 ? -2.394 13.032 -3.680 1.00 95.38 82 ILE A O 1
ATOM 671 N N . SER A 1 83 ? -1.711 12.124 -5.618 1.00 95.50 83 SER A N 1
ATOM 672 C CA . SER A 1 83 ? -3.030 11.581 -5.973 1.00 95.50 83 SER A CA 1
ATOM 673 C C . SER A 1 83 ? -3.597 10.611 -4.931 1.00 95.50 83 SER A C 1
ATOM 675 O O . SER A 1 83 ? -4.801 10.586 -4.719 1.00 95.50 83 SER A O 1
ATOM 677 N N . ILE A 1 84 ? -2.766 9.834 -4.229 1.00 95.31 84 ILE A N 1
ATOM 678 C CA . ILE A 1 84 ? -3.242 8.984 -3.118 1.00 95.31 84 ILE A CA 1
ATOM 679 C C . ILE A 1 84 ? -3.716 9.837 -1.932 1.00 95.31 84 ILE A C 1
ATOM 681 O O . ILE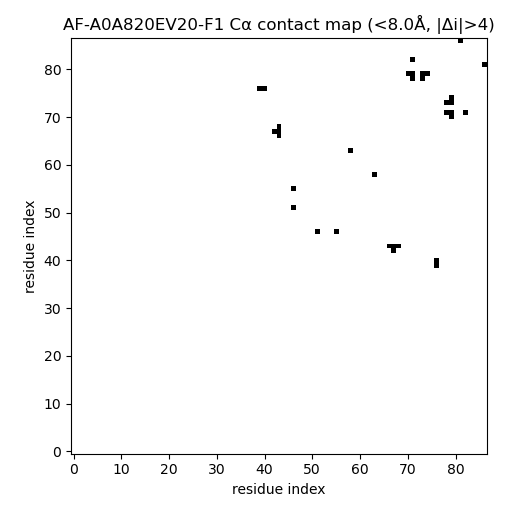 A 1 84 ? -4.686 9.485 -1.264 1.00 95.31 84 ILE A O 1
ATOM 685 N N . ALA A 1 85 ? -3.030 10.946 -1.655 1.00 95.12 85 ALA A N 1
ATOM 686 C CA . ALA A 1 85 ? -3.363 11.828 -0.544 1.00 95.12 85 ALA A CA 1
ATOM 687 C C . ALA A 1 85 ? -4.590 12.710 -0.830 1.00 95.12 85 ALA A C 1
ATOM 689 O O . ALA A 1 85 ? -5.314 13.057 0.103 1.00 95.12 85 ALA A O 1
ATOM 690 N N . THR A 1 86 ? -4.812 13.088 -2.093 1.00 95.88 86 THR A N 1
ATOM 691 C CA . THR A 1 86 ? -5.857 14.046 -2.483 1.00 95.88 86 THR A CA 1
ATOM 692 C C . THR A 1 86 ? -7.079 13.423 -3.148 1.00 95.88 86 THR A C 1
ATOM 694 O O . THR A 1 86 ? -8.139 14.048 -3.122 1.00 95.88 86 THR A O 1
ATOM 697 N N . GLY A 1 87 ? -6.948 12.226 -3.729 1.00 92.31 87 GLY A N 1
ATOM 698 C CA . GLY A 1 87 ? -7.856 11.745 -4.779 1.00 92.31 87 GLY A CA 1
ATOM 699 C C . GLY A 1 87 ? -7.594 12.423 -6.119 1.00 92.31 87 GLY A C 1
ATOM 700 O O . GLY A 1 87 ? -8.406 12.168 -7.034 1.00 92.31 87 GLY A O 1
#

Mean predicted aligned error: 13.11 Å

Solvent-accessible surface area (backbone atoms only — not comparable to full-atom values): 5976 Å² total; per-residue (Å²): 117,71,70,64,56,54,54,52,52,52,54,53,56,55,54,71,73,63,62,79,82,75,71,79,74,75,68,80,72,81,68,86,79,89,80,88,84,84,66,84,90,68,57,67,62,53,74,77,76,46,94,48,70,72,60,51,50,50,50,72,78,53,82,75,63,94,85,41,82,87,73,50,92,65,90,44,70,67,63,38,54,49,41,72,76,74,104

Foldseek 3Di:
DVVVVVVVVVVVVVVVVPPPPPPVPPPVPCDDDDDDDDDPPDDPCVPVVDDDPVVVVCPVVHPDDPRHDDADPPPDDPVRVVVVVPD

pLDDT: mean 84.82, std 12.69, range [51.69, 97.12]

Sequence (87 aa):
MHSQCIFLIILVFQCSLFIPNNAVKRSSEVQPRLLIISLDGFRHDYLNEHELPTINQFRNQGVQATHGMRPTYTTMTFPNHISIATG

Secondary structure (DSSP, 8-state):
-HHHHHHHHHHHHHHHH-------------PPPP-----TT--TTHHHHS--HHHHHHHHHS-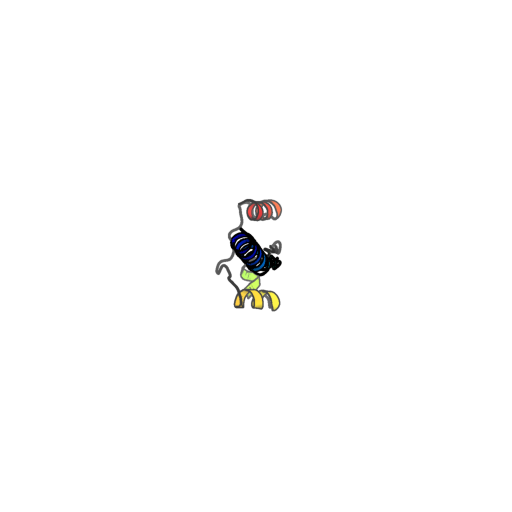--TT-PPPPSS--HHHHHHHHHH-

Organism: NCBI:txid433720